Protein AF-A0A3L8PSX0-F1 (afdb_monomer_lite)

Foldseek 3Di:
DPQLVLLLLLVLLLVLLVQQLVCVVVVNDDPVSLVVSVVCNVPGDSPDSVVLPVQDPSVVSNVSSVVSSVLSVVLSCCVVPPPDPVVNVVSSVVSVVSSVVSQVNSCVSNVNDDPDPD

Organism: NCBI:txid2338552

Sequence (118 aa):
MELIAVANLLVSSISSLATIVQAYNSNKLTKSELNKAQKRIEQPLKNGGKQLTNVIDAKLLEKLSFLAEIEAKQLIKVLTYSEDIELTQVMINTAQERICFYLGQIKQHNQGKLPTKP

Structure (mmCIF, N/CA/C/O backbone):
data_AF-A0A3L8PSX0-F1
#
_entry.id   AF-A0A3L8PSX0-F1
#
loop_
_atom_site.group_PDB
_atom_site.id
_atom_site.type_symbol
_atom_site.label_atom_id
_atom_site.label_alt_id
_atom_site.label_comp_id
_atom_site.label_asym_id
_atom_site.label_entity_id
_atom_site.label_seq_id
_atom_site.pdbx_PDB_ins_code
_atom_site.Cartn_x
_atom_site.Cartn_y
_atom_site.Cartn_z
_atom_site.occupancy
_atom_site.B_iso_or_equiv
_atom_site.auth_seq_id
_atom_site.auth_comp_id
_atom_site.auth_asym_id
_atom_site.auth_atom_id
_atom_site.pdbx_PDB_model_num
ATOM 1 N N . MET A 1 1 ? -11.640 15.205 8.705 1.00 57.84 1 MET A N 1
ATOM 2 C CA . MET A 1 1 ? -11.982 14.243 7.634 1.00 57.84 1 MET A CA 1
ATOM 3 C C . MET A 1 1 ? -13.068 13.336 8.189 1.00 57.84 1 MET A C 1
ATOM 5 O O . MET A 1 1 ? -12.970 13.000 9.362 1.00 57.84 1 MET A O 1
ATOM 9 N N . GLU A 1 2 ? -14.113 12.985 7.438 1.00 82.75 2 GLU A N 1
ATOM 10 C CA . GLU A 1 2 ? -15.094 12.015 7.951 1.00 82.75 2 GLU A CA 1
ATOM 11 C C . GLU A 1 2 ? -14.397 10.677 8.241 1.00 82.75 2 GLU A C 1
ATOM 13 O O . GLU A 1 2 ? -13.602 10.209 7.427 1.00 82.75 2 GLU A O 1
ATOM 18 N N . LEU A 1 3 ? -14.686 10.053 9.387 1.00 86.69 3 LEU A N 1
ATOM 19 C CA . LEU A 1 3 ? -14.017 8.825 9.845 1.00 86.69 3 LEU A CA 1
ATOM 20 C C . LEU A 1 3 ? -14.069 7.697 8.795 1.00 86.69 3 LEU A C 1
ATOM 22 O O . LEU A 1 3 ? -13.117 6.94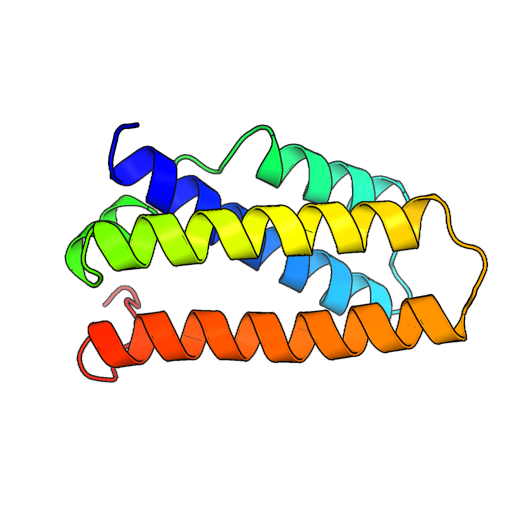4 8.605 1.00 86.69 3 LEU A O 1
ATOM 26 N N . ILE A 1 4 ? -15.177 7.630 8.055 1.00 89.75 4 ILE A N 1
ATOM 27 C CA . ILE A 1 4 ? -15.381 6.682 6.955 1.00 89.75 4 ILE A CA 1
ATOM 28 C C . ILE A 1 4 ? -14.424 6.964 5.790 1.00 89.75 4 ILE A C 1
ATOM 30 O O . ILE A 1 4 ? -13.924 6.022 5.181 1.00 89.75 4 ILE A O 1
ATOM 34 N N . ALA A 1 5 ? -14.133 8.231 5.487 1.00 89.56 5 ALA A N 1
ATOM 35 C CA . ALA A 1 5 ? -13.184 8.601 4.439 1.00 89.56 5 ALA A CA 1
ATOM 36 C C . ALA A 1 5 ? -11.752 8.176 4.803 1.00 89.56 5 ALA A C 1
ATOM 38 O O . ALA A 1 5 ? -11.053 7.620 3.958 1.00 89.56 5 ALA A O 1
ATOM 39 N N . VAL A 1 6 ? -11.354 8.341 6.070 1.00 90.94 6 VAL A N 1
ATOM 40 C CA . VAL A 1 6 ? -10.061 7.850 6.586 1.00 90.94 6 VAL A CA 1
ATO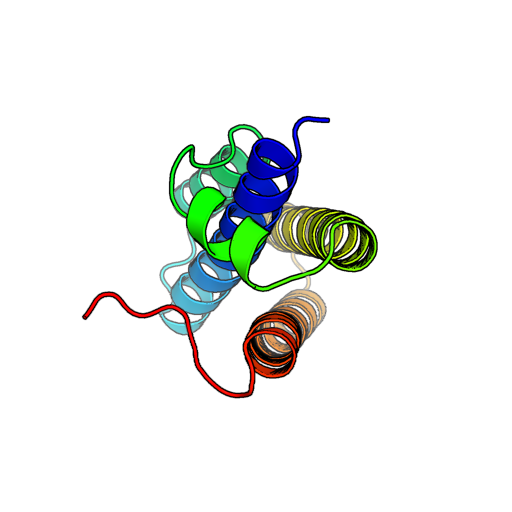M 41 C C . VAL A 1 6 ? -9.987 6.324 6.486 1.00 90.94 6 VAL A C 1
ATOM 43 O O . VAL A 1 6 ? -9.002 5.765 6.014 1.00 90.94 6 VAL A O 1
ATOM 46 N N . ALA A 1 7 ? -11.059 5.628 6.862 1.00 91.62 7 ALA A N 1
ATOM 47 C CA . ALA A 1 7 ? -11.113 4.176 6.752 1.00 91.62 7 ALA A CA 1
ATOM 48 C C . ALA A 1 7 ? -11.047 3.674 5.306 1.00 91.62 7 ALA A C 1
ATOM 50 O O . ALA A 1 7 ? -10.348 2.706 5.010 1.00 91.62 7 ALA A O 1
ATOM 51 N N . ASN A 1 8 ? -11.739 4.351 4.396 1.00 92.31 8 ASN A N 1
ATOM 52 C CA . ASN A 1 8 ? -11.684 4.071 2.968 1.00 92.31 8 ASN A CA 1
ATOM 53 C C . ASN A 1 8 ? -10.274 4.278 2.399 1.00 92.31 8 ASN A C 1
ATOM 55 O O . ASN A 1 8 ? -9.819 3.468 1.587 1.00 92.31 8 ASN A O 1
ATOM 59 N N . LEU A 1 9 ? -9.566 5.319 2.847 1.00 93.25 9 LEU A N 1
ATOM 60 C CA . LEU A 1 9 ? -8.174 5.563 2.477 1.00 93.25 9 LEU A CA 1
ATOM 61 C C . LEU A 1 9 ? -7.264 4.436 2.973 1.00 93.25 9 LEU A C 1
ATOM 63 O O . LEU A 1 9 ? -6.544 3.859 2.164 1.00 93.25 9 LEU A O 1
ATOM 67 N N . LEU A 1 10 ? -7.365 4.032 4.243 1.00 93.94 10 LEU A N 1
ATOM 68 C CA . LEU A 1 10 ? -6.593 2.905 4.780 1.00 93.94 10 LEU A CA 1
ATOM 69 C C . LEU A 1 10 ? -6.806 1.615 3.970 1.00 93.94 10 LEU A C 1
ATOM 71 O O . LEU A 1 10 ? -5.839 0.982 3.542 1.00 93.94 10 LEU A O 1
ATOM 75 N N . VAL A 1 11 ? -8.063 1.245 3.702 1.00 92.62 11 VAL A N 1
ATOM 76 C CA . VAL A 1 11 ? -8.394 0.058 2.890 1.00 92.62 11 VAL A CA 1
ATOM 77 C C . VAL A 1 11 ? -7.793 0.163 1.488 1.00 92.62 11 VAL A C 1
ATOM 79 O O . VAL A 1 11 ? -7.235 -0.808 0.972 1.00 92.62 11 VAL A O 1
ATOM 82 N N . SER A 1 12 ? -7.875 1.340 0.872 1.00 94.12 12 SER A N 1
ATOM 83 C CA . SER A 1 12 ? -7.381 1.562 -0.488 1.00 94.12 12 SER A CA 1
ATOM 84 C C . SER A 1 12 ? -5.854 1.533 -0.562 1.00 94.12 12 SER A C 1
ATOM 86 O O . SER A 1 12 ? -5.304 0.950 -1.498 1.00 94.12 12 SER A O 1
ATOM 88 N N . SER A 1 13 ? -5.165 2.074 0.442 1.00 94.88 13 SER A N 1
ATOM 89 C CA . SER A 1 13 ? -3.706 2.021 0.563 1.00 94.88 13 SER A CA 1
ATOM 90 C C . SER A 1 13 ? -3.209 0.584 0.738 1.00 94.88 13 SER A C 1
ATOM 92 O O . SER A 1 13 ? -2.355 0.136 -0.028 1.00 94.88 13 SER A O 1
ATOM 94 N N . ILE A 1 14 ? -3.810 -0.193 1.651 1.00 94.62 14 ILE A N 1
ATOM 95 C CA . ILE A 1 14 ? -3.468 -1.617 1.842 1.00 94.62 14 ILE A CA 1
ATOM 96 C C . ILE A 1 14 ? -3.751 -2.421 0.564 1.00 94.62 14 ILE A C 1
ATOM 98 O O . ILE A 1 14 ? -2.931 -3.236 0.142 1.00 94.62 14 ILE A O 1
ATOM 102 N N . SER A 1 15 ? -4.893 -2.180 -0.088 1.00 93.06 15 SER A N 1
ATOM 103 C CA . SER A 1 15 ? -5.245 -2.843 -1.351 1.00 93.06 15 SER A CA 1
ATOM 104 C C . SER A 1 15 ? -4.251 -2.523 -2.472 1.00 93.06 15 SER A C 1
ATOM 106 O O . SER A 1 15 ? -3.930 -3.395 -3.284 1.00 93.06 15 SER A O 1
ATOM 108 N N . SER A 1 16 ? -3.741 -1.291 -2.509 1.00 95.19 16 SER A N 1
ATOM 109 C CA . SER A 1 16 ? -2.734 -0.857 -3.480 1.00 95.19 16 SER A CA 1
ATOM 110 C C . SER A 1 16 ? -1.406 -1.573 -3.256 1.00 95.19 16 SER A C 1
ATOM 112 O O . SER A 1 16 ? -0.890 -2.169 -4.201 1.00 95.19 16 SER A O 1
ATOM 114 N N . LEU A 1 17 ? -0.920 -1.626 -2.009 1.00 96.25 17 LEU A N 1
ATOM 115 C CA . LEU A 1 17 ? 0.261 -2.415 -1.637 1.00 96.25 17 LEU A CA 1
ATOM 116 C C . LEU A 1 17 ? 0.100 -3.882 -2.062 1.00 96.25 17 LEU A C 1
ATOM 118 O O . LEU A 1 17 ? 0.948 -4.424 -2.767 1.00 96.25 17 LEU A O 1
ATOM 122 N N . ALA A 1 18 ? -1.022 -4.511 -1.698 1.00 94.38 18 ALA A N 1
ATOM 123 C CA . ALA A 1 18 ? -1.279 -5.917 -2.001 1.00 94.38 18 ALA A CA 1
ATOM 124 C C . ALA A 1 18 ? -1.342 -6.199 -3.508 1.00 94.38 18 ALA A C 1
ATOM 126 O O . ALA A 1 18 ? -0.800 -7.202 -3.966 1.00 94.38 18 ALA A O 1
ATOM 127 N N . THR A 1 19 ? -1.965 -5.310 -4.285 1.00 94.25 19 THR A N 1
ATOM 128 C CA . THR A 1 19 ? -2.055 -5.452 -5.747 1.00 94.25 19 THR A CA 1
ATOM 129 C C . THR A 1 19 ? -0.676 -5.390 -6.388 1.00 94.25 19 THR A C 1
ATOM 131 O O . THR A 1 19 ? -0.353 -6.229 -7.225 1.00 94.25 19 THR A O 1
ATOM 134 N N . ILE A 1 20 ? 0.152 -4.431 -5.968 1.00 95.69 20 ILE A N 1
ATOM 135 C CA . ILE A 1 20 ? 1.513 -4.269 -6.482 1.00 95.69 20 ILE A CA 1
ATOM 136 C C . ILE A 1 20 ? 2.362 -5.493 -6.150 1.00 95.69 20 ILE A C 1
ATOM 138 O O . ILE A 1 20 ? 2.972 -6.069 -7.047 1.00 95.69 20 ILE A O 1
ATOM 142 N N . VAL A 1 21 ? 2.360 -5.920 -4.886 1.00 95.44 21 VAL A N 1
ATOM 143 C CA . VAL A 1 21 ? 3.098 -7.103 -4.427 1.00 95.44 21 VAL A CA 1
ATOM 144 C C . VAL A 1 21 ? 2.681 -8.348 -5.213 1.00 95.44 21 VAL A C 1
ATOM 146 O O . VAL A 1 21 ? 3.532 -9.094 -5.691 1.00 95.44 21 VAL A O 1
ATOM 149 N N . GLN A 1 22 ? 1.375 -8.577 -5.385 1.00 93.81 22 GLN A N 1
ATOM 150 C CA . GLN A 1 22 ? 0.871 -9.729 -6.140 1.00 93.81 22 GLN A CA 1
ATOM 151 C C . GLN A 1 22 ? 1.267 -9.667 -7.616 1.00 93.81 22 GLN A C 1
ATOM 153 O O . GLN A 1 22 ? 1.680 -10.682 -8.181 1.00 93.81 22 GLN A O 1
ATOM 158 N N . ALA A 1 23 ? 1.159 -8.492 -8.241 1.00 94.31 23 ALA A N 1
ATOM 159 C CA . ALA A 1 23 ? 1.546 -8.298 -9.632 1.00 94.31 23 ALA A CA 1
ATOM 160 C C . ALA A 1 23 ? 3.052 -8.508 -9.829 1.00 94.31 23 ALA A C 1
ATOM 162 O O . ALA A 1 23 ? 3.440 -9.186 -10.780 1.00 94.31 23 ALA A O 1
ATOM 163 N N . TYR A 1 24 ? 3.882 -7.998 -8.915 1.00 94.56 24 TYR A N 1
ATOM 164 C CA . TYR A 1 24 ? 5.330 -8.200 -8.926 1.00 94.56 24 TYR A CA 1
ATOM 165 C C . TYR A 1 24 ? 5.684 -9.685 -8.807 1.00 94.56 24 TYR A C 1
ATOM 167 O O . TYR A 1 24 ? 6.315 -10.233 -9.703 1.00 94.56 24 TYR A O 1
ATOM 175 N N . ASN A 1 25 ? 5.169 -10.374 -7.784 1.00 92.81 25 ASN A N 1
ATOM 176 C CA . ASN A 1 25 ? 5.439 -11.802 -7.568 1.00 92.81 25 ASN A CA 1
ATOM 177 C C . ASN A 1 25 ? 4.931 -12.697 -8.707 1.00 92.81 25 ASN A C 1
ATOM 179 O O . ASN A 1 25 ? 5.446 -13.790 -8.920 1.00 92.81 25 ASN A O 1
ATOM 183 N N . SER A 1 26 ? 3.912 -12.245 -9.438 1.00 94.25 26 SER A N 1
ATOM 184 C CA . SER A 1 26 ? 3.376 -12.957 -10.600 1.00 94.25 26 SER A CA 1
ATOM 185 C C . SER A 1 26 ? 4.091 -12.609 -11.910 1.00 94.25 26 SER A C 1
ATOM 187 O O . SER A 1 26 ? 3.630 -13.054 -12.960 1.00 94.25 26 SER A O 1
ATOM 189 N N . ASN A 1 27 ? 5.149 -11.785 -11.884 1.00 92.00 27 ASN A N 1
ATOM 190 C CA . ASN A 1 27 ? 5.813 -11.220 -13.068 1.00 92.00 27 ASN A CA 1
ATOM 191 C C . ASN A 1 27 ? 4.838 -10.518 -14.035 1.00 92.00 27 ASN A C 1
ATOM 193 O O . ASN A 1 27 ? 4.988 -10.558 -15.254 1.00 92.00 27 ASN A O 1
ATOM 197 N N . LYS A 1 28 ? 3.795 -9.892 -13.482 1.00 92.88 28 LYS A N 1
ATOM 198 C CA . LYS A 1 28 ? 2.715 -9.194 -14.204 1.00 92.88 28 LYS A CA 1
ATOM 199 C C . LYS A 1 28 ? 2.652 -7.708 -13.860 1.00 92.88 28 LYS A C 1
ATOM 201 O O . LYS A 1 28 ? 1.668 -7.041 -14.185 1.00 92.88 28 LYS A O 1
ATOM 206 N N . LEU A 1 29 ? 3.666 -7.180 -13.176 1.00 92.56 29 LEU A N 1
ATOM 207 C CA . LEU A 1 29 ? 3.710 -5.765 -12.847 1.00 92.56 29 LEU A CA 1
ATOM 208 C C . LEU A 1 29 ? 3.886 -4.954 -14.134 1.00 92.56 29 LEU A C 1
ATOM 210 O O . LEU A 1 29 ? 4.881 -5.073 -14.840 1.00 92.56 29 LEU A O 1
ATOM 214 N N . THR A 1 30 ? 2.891 -4.128 -14.439 1.00 93.25 30 THR A N 1
ATOM 215 C CA . THR A 1 30 ? 2.906 -3.224 -15.590 1.00 93.25 30 THR A CA 1
ATOM 216 C C . THR A 1 30 ? 2.651 -1.798 -15.128 1.00 93.25 30 THR A C 1
ATOM 218 O O . THR A 1 30 ? 2.078 -1.565 -14.061 1.00 93.25 30 THR A O 1
ATOM 221 N N . LYS A 1 31 ? 2.967 -0.821 -15.985 1.00 91.38 31 LYS A N 1
ATOM 222 C CA . LYS A 1 31 ? 2.594 0.584 -15.764 1.00 91.38 31 LYS A CA 1
ATOM 223 C C . LYS A 1 31 ? 1.085 0.764 -15.544 1.00 91.38 31 LYS A C 1
ATOM 225 O O . LYS A 1 31 ? 0.672 1.643 -14.797 1.00 91.38 31 LYS A O 1
ATOM 230 N N . SER A 1 32 ? 0.257 -0.084 -16.161 1.00 91.38 32 SER A N 1
ATOM 231 C CA . SER A 1 32 ? -1.195 -0.075 -15.946 1.00 91.38 32 SER A CA 1
ATOM 232 C C . SER A 1 32 ? -1.559 -0.465 -14.511 1.00 91.38 32 SER A C 1
ATOM 234 O O . SER A 1 32 ? -2.375 0.213 -13.892 1.00 91.38 32 SER A O 1
ATOM 236 N N . GLU A 1 33 ? -0.917 -1.492 -13.947 1.00 92.25 33 GLU A N 1
ATOM 237 C CA . GLU A 1 33 ? -1.131 -1.896 -12.549 1.00 92.25 33 GLU A CA 1
ATOM 238 C C . GLU A 1 33 ? -0.643 -0.835 -11.556 1.00 92.25 33 GLU A C 1
ATOM 240 O O . GLU A 1 33 ? -1.360 -0.512 -10.609 1.00 92.25 33 GLU A O 1
ATOM 245 N N . LEU A 1 34 ? 0.509 -0.209 -11.819 1.00 93.56 34 LEU A N 1
ATOM 246 C CA . LEU A 1 34 ? 1.001 0.917 -11.015 1.00 93.56 34 LEU A CA 1
ATOM 247 C C . LEU A 1 34 ? 0.029 2.105 -11.048 1.00 93.56 34 LEU A C 1
ATOM 249 O O . LEU A 1 34 ? -0.334 2.639 -10.002 1.00 93.56 34 LEU A O 1
ATOM 253 N N . ASN A 1 35 ? -0.482 2.465 -12.228 1.00 93.06 35 ASN A N 1
ATOM 254 C CA . ASN A 1 35 ? -1.478 3.528 -12.370 1.00 93.06 35 ASN A CA 1
ATOM 255 C C . ASN A 1 35 ? -2.801 3.191 -11.666 1.00 93.06 35 ASN A C 1
ATOM 257 O O . ASN A 1 35 ? -3.439 4.076 -11.097 1.00 93.06 35 ASN A O 1
ATOM 261 N N . LYS A 1 36 ? -3.243 1.927 -11.700 1.00 91.31 36 LYS A N 1
ATOM 262 C CA . LYS A 1 36 ? -4.445 1.485 -10.975 1.00 91.31 36 LYS A CA 1
ATOM 263 C C . LYS A 1 36 ? -4.254 1.598 -9.464 1.00 91.31 36 LYS A C 1
ATOM 265 O O . LYS A 1 36 ? -5.160 2.077 -8.786 1.00 91.31 36 LYS A O 1
ATOM 270 N N . ALA A 1 37 ? -3.100 1.179 -8.947 1.00 92.75 37 ALA A N 1
ATOM 271 C CA . ALA A 1 37 ? -2.761 1.326 -7.536 1.00 92.75 37 ALA A CA 1
ATOM 272 C C . ALA A 1 37 ? -2.701 2.806 -7.124 1.00 92.75 37 ALA A C 1
ATOM 274 O O . ALA A 1 37 ? -3.340 3.192 -6.151 1.00 92.75 37 ALA A O 1
ATOM 275 N N . GLN A 1 38 ? -2.050 3.656 -7.921 1.00 93.12 38 GLN A N 1
ATOM 276 C CA . GLN A 1 38 ? -1.998 5.100 -7.676 1.00 93.12 38 GLN A CA 1
ATOM 277 C C . GLN A 1 38 ? -3.402 5.718 -7.612 1.00 93.12 38 GLN A C 1
ATOM 279 O O . GLN A 1 38 ? -3.745 6.394 -6.641 1.00 93.12 38 GLN A O 1
ATOM 284 N N . LYS A 1 39 ? -4.258 5.406 -8.595 1.00 92.38 39 LYS A N 1
ATOM 285 C CA . LYS A 1 39 ? -5.646 5.886 -8.630 1.00 92.38 39 LYS A CA 1
ATOM 286 C C . LYS A 1 39 ? -6.453 5.469 -7.405 1.00 92.38 39 LYS A C 1
ATOM 288 O O . LYS A 1 39 ? -7.298 6.238 -6.971 1.00 92.38 39 LYS A O 1
ATOM 293 N N . ARG A 1 40 ? -6.218 4.282 -6.837 1.00 88.94 40 ARG A N 1
ATOM 294 C CA . ARG A 1 40 ? -6.919 3.845 -5.616 1.00 88.94 40 ARG A CA 1
ATOM 295 C C . ARG A 1 40 ? -6.542 4.675 -4.395 1.00 88.94 40 ARG A C 1
ATOM 297 O O . ARG A 1 40 ? -7.381 4.848 -3.522 1.00 88.94 40 ARG A O 1
ATOM 304 N N . ILE A 1 41 ? -5.316 5.183 -4.322 1.00 90.44 41 ILE A N 1
ATOM 305 C CA . ILE A 1 41 ? -4.891 6.061 -3.226 1.00 90.44 41 ILE A CA 1
ATOM 306 C C . ILE A 1 41 ? -5.485 7.461 -3.417 1.00 90.44 41 ILE A C 1
ATOM 308 O O . ILE A 1 41 ? -6.010 8.046 -2.477 1.00 90.44 41 ILE A O 1
ATOM 312 N N . GLU A 1 42 ? -5.432 7.986 -4.641 1.00 90.88 42 GLU A N 1
ATOM 313 C CA . GLU A 1 42 ? -5.961 9.316 -4.981 1.00 90.88 42 GLU A CA 1
ATOM 314 C C . GLU A 1 42 ? -7.489 9.380 -4.921 1.00 90.88 42 GLU A C 1
ATOM 316 O O . GLU A 1 42 ? -8.068 10.415 -4.594 1.00 90.88 42 GLU A O 1
ATOM 321 N N . GLN A 1 43 ? -8.147 8.266 -5.235 1.00 91.19 43 GLN A N 1
ATOM 322 C CA . GLN A 1 43 ? -9.594 8.106 -5.212 1.00 91.19 43 GLN A CA 1
ATOM 323 C C . GLN A 1 43 ? -9.948 6.863 -4.386 1.00 91.19 43 GLN A C 1
ATOM 325 O O . GLN A 1 43 ? -10.242 5.804 -4.955 1.00 91.19 43 GLN A O 1
ATOM 330 N N . PRO A 1 44 ? -9.923 6.976 -3.043 1.00 87.44 44 PRO A N 1
ATOM 331 C CA . PRO A 1 44 ? -10.228 5.862 -2.164 1.00 87.44 44 PRO A CA 1
ATOM 332 C C . PRO A 1 44 ? -11.586 5.233 -2.460 1.00 87.44 44 PRO A C 1
ATOM 334 O O . PRO A 1 44 ? -12.581 5.916 -2.724 1.00 87.44 44 PRO A O 1
ATOM 337 N N . LEU A 1 45 ? -11.634 3.905 -2.384 1.00 78.31 45 LEU A N 1
ATOM 338 C CA . LEU A 1 45 ? -12.860 3.134 -2.537 1.00 78.31 45 LEU A CA 1
ATOM 339 C C . LEU A 1 45 ? -13.902 3.615 -1.532 1.00 78.31 45 LEU A C 1
ATOM 341 O O . LEU A 1 45 ? -13.612 3.752 -0.354 1.00 78.31 45 LEU A O 1
ATOM 345 N N . LYS A 1 46 ? -15.153 3.785 -1.962 1.00 80.12 46 LYS A N 1
ATOM 346 C CA . LYS A 1 46 ? -16.249 4.176 -1.056 1.00 80.12 46 LYS A CA 1
ATOM 347 C C . LYS A 1 46 ? -16.727 3.037 -0.142 1.00 80.12 46 LYS A C 1
ATOM 349 O O . LYS A 1 46 ? -17.578 3.254 0.717 1.00 80.12 46 LYS A O 1
ATOM 354 N N . ASN A 1 47 ? -16.193 1.832 -0.340 1.00 75.06 47 ASN A N 1
ATOM 355 C CA . ASN A 1 47 ? -16.644 0.595 0.283 1.00 75.06 47 ASN A CA 1
ATOM 356 C C . ASN A 1 47 ? -15.559 0.026 1.206 1.00 75.06 47 ASN A C 1
ATOM 358 O O . ASN A 1 47 ? -14.378 0.054 0.872 1.00 75.06 47 ASN A O 1
ATOM 362 N N . GLY A 1 48 ? -15.976 -0.551 2.336 1.00 71.75 48 GLY A N 1
ATOM 363 C CA . GLY A 1 48 ? -15.091 -1.182 3.325 1.00 71.75 48 GLY A CA 1
ATOM 364 C C . GLY A 1 48 ? -14.818 -0.314 4.555 1.00 71.75 48 GLY A C 1
ATOM 365 O O . GLY A 1 48 ? -14.728 -0.847 5.660 1.00 71.75 48 GLY A O 1
ATOM 366 N N . GLY A 1 49 ? -14.813 1.017 4.415 1.00 81.44 49 GLY A N 1
ATOM 367 C CA . GLY A 1 49 ? -14.528 1.921 5.530 1.00 81.44 49 GLY A CA 1
ATOM 368 C C . GLY A 1 49 ? -15.534 1.831 6.679 1.00 81.44 49 GLY A C 1
ATOM 369 O O . GLY A 1 49 ? -15.135 1.816 7.836 1.00 81.44 49 GLY A O 1
ATOM 370 N N . LYS A 1 50 ? -16.830 1.660 6.379 1.00 84.00 50 LYS A N 1
ATOM 371 C CA . LYS A 1 50 ? -17.899 1.572 7.395 1.00 84.00 50 LYS A CA 1
ATOM 372 C C . LYS A 1 50 ? -17.725 0.406 8.378 1.00 84.00 50 LYS A C 1
ATOM 374 O O . LYS A 1 50 ? -18.077 0.524 9.544 1.00 84.00 50 LYS A O 1
ATOM 379 N N . GLN A 1 51 ? -17.235 -0.740 7.909 1.00 80.88 51 GLN A N 1
ATOM 380 C CA . GLN A 1 51 ? -16.980 -1.885 8.791 1.00 80.88 51 GLN A CA 1
ATOM 381 C C . GLN A 1 51 ? -15.747 -1.632 9.649 1.00 80.88 51 GLN A C 1
ATOM 383 O O . GLN A 1 51 ? -15.731 -1.977 10.825 1.00 80.88 51 GLN A O 1
ATOM 388 N N . LEU A 1 52 ? -14.739 -0.986 9.065 1.00 82.00 52 LEU A N 1
ATOM 389 C CA . LEU A 1 52 ? -13.496 -0.690 9.748 1.00 82.00 52 LEU A CA 1
ATOM 390 C C . LEU A 1 52 ? -13.693 0.328 10.877 1.00 82.00 52 LEU A C 1
ATOM 392 O O . LEU A 1 52 ? -13.213 0.103 11.980 1.00 82.00 52 LEU A O 1
ATOM 396 N N . THR A 1 53 ? -14.484 1.382 10.649 1.00 85.06 53 THR A N 1
ATOM 397 C CA . THR A 1 53 ? -14.818 2.383 11.679 1.00 85.06 53 THR A CA 1
ATOM 398 C C . THR A 1 53 ? -15.528 1.805 12.903 1.00 85.06 53 THR A C 1
ATOM 400 O O . THR A 1 53 ? -15.561 2.457 13.939 1.00 85.06 53 THR A O 1
ATOM 403 N N . ASN A 1 54 ? -16.099 0.601 12.803 1.00 83.31 54 ASN A N 1
ATOM 404 C CA . ASN A 1 54 ? -16.770 -0.064 13.921 1.00 83.31 54 ASN A CA 1
ATOM 405 C C . ASN A 1 54 ? -15.825 -0.920 14.775 1.00 83.31 54 ASN A C 1
ATOM 407 O O . ASN A 1 54 ? -16.235 -1.383 15.835 1.00 83.31 54 ASN A O 1
ATOM 411 N N . VAL A 1 55 ? -14.604 -1.185 14.303 1.00 82.62 55 VAL A N 1
ATOM 412 C CA . VAL A 1 55 ? -13.690 -2.156 14.929 1.00 82.62 55 VAL A CA 1
ATOM 413 C C . VAL A 1 55 ? -12.348 -1.558 15.337 1.00 82.62 55 VAL A C 1
ATOM 415 O O . VAL A 1 55 ? -11.543 -2.247 15.953 1.00 82.62 55 VAL A O 1
ATOM 418 N N . ILE A 1 56 ? -12.083 -0.301 14.984 1.00 83.50 56 ILE A N 1
ATOM 419 C CA . ILE A 1 56 ? -10.839 0.399 15.303 1.00 83.50 56 ILE A CA 1
ATOM 420 C C . ILE A 1 56 ? -11.158 1.809 15.801 1.00 83.50 56 ILE A C 1
ATOM 422 O O . ILE A 1 56 ? -12.087 2.450 15.305 1.00 83.50 56 ILE A O 1
ATOM 426 N N . ASP A 1 57 ? -10.402 2.301 16.783 1.00 87.56 57 ASP A N 1
ATOM 427 C CA . ASP A 1 57 ? -10.584 3.664 17.270 1.00 87.56 57 ASP A CA 1
ATOM 428 C C . ASP A 1 57 ? -10.082 4.699 16.251 1.00 87.56 57 ASP A C 1
ATOM 430 O O . ASP A 1 57 ? -9.212 4.433 15.416 1.00 87.56 57 ASP A O 1
ATOM 434 N N . ALA A 1 58 ? -10.633 5.909 16.335 1.00 88.81 58 ALA A N 1
ATOM 435 C CA . ALA A 1 58 ? -10.368 6.976 15.378 1.00 88.81 58 ALA A CA 1
ATOM 436 C C . ALA A 1 58 ? -8.890 7.384 15.303 1.00 88.81 58 ALA A C 1
ATOM 438 O O . ALA A 1 58 ? -8.369 7.626 14.216 1.00 88.81 58 ALA A O 1
ATOM 439 N N . LYS A 1 59 ? -8.199 7.432 16.447 1.00 90.50 59 LYS A N 1
ATOM 440 C CA . LYS A 1 59 ? -6.808 7.889 16.516 1.00 90.50 59 LYS A CA 1
ATOM 441 C C . LYS A 1 59 ? -5.876 6.877 15.864 1.00 90.50 59 LYS A C 1
ATOM 443 O O . LYS A 1 59 ? -4.975 7.252 15.110 1.00 90.50 59 LYS A O 1
ATOM 448 N N . LEU A 1 60 ? -6.087 5.592 16.139 1.00 89.81 60 LEU A N 1
ATOM 449 C CA . LEU A 1 60 ? -5.339 4.538 15.473 1.00 89.81 60 LEU A CA 1
ATOM 450 C C . LEU A 1 60 ? -5.662 4.495 13.979 1.00 89.81 60 LEU A C 1
ATOM 452 O O . LEU A 1 60 ? -4.744 4.364 13.172 1.00 89.81 60 LEU A O 1
ATOM 456 N N . LEU A 1 61 ? -6.931 4.661 13.602 1.00 91.81 61 LEU A N 1
ATOM 457 C CA . LEU A 1 61 ? -7.344 4.677 12.203 1.00 91.81 61 LEU A CA 1
ATOM 458 C C . LEU A 1 61 ? -6.607 5.743 11.389 1.00 91.81 61 LEU A C 1
ATOM 460 O O . LEU A 1 61 ? -6.059 5.437 10.332 1.00 91.81 61 LEU A O 1
ATOM 464 N N . GLU A 1 62 ? -6.569 6.977 11.890 1.00 93.31 62 GLU A N 1
ATOM 465 C CA . GLU A 1 62 ? -5.862 8.086 11.246 1.00 93.31 62 GLU A CA 1
ATOM 466 C C . GLU A 1 62 ? -4.370 7.792 11.108 1.00 93.31 62 GLU A C 1
ATOM 468 O O . GLU A 1 62 ? -3.803 7.949 10.025 1.00 93.31 62 GLU A O 1
ATOM 473 N N . LYS A 1 63 ? -3.745 7.284 12.178 1.00 94.44 63 LYS A N 1
ATOM 474 C CA . LYS A 1 63 ? -2.327 6.914 12.168 1.00 94.44 63 LYS A CA 1
ATOM 475 C C . LYS A 1 63 ? -2.027 5.839 11.124 1.00 94.44 63 LYS A C 1
ATOM 477 O O . LYS A 1 63 ? -1.085 5.989 10.350 1.00 94.44 63 LYS A O 1
ATOM 482 N N . LEU A 1 64 ? -2.803 4.755 11.104 1.00 94.44 64 LEU A N 1
ATOM 483 C CA . LEU A 1 64 ? -2.595 3.660 10.157 1.00 94.44 64 LEU A CA 1
ATOM 484 C C . LEU A 1 64 ? -2.873 4.108 8.723 1.00 94.44 64 LEU A C 1
ATOM 486 O O . LEU A 1 64 ? -2.109 3.758 7.831 1.00 94.44 64 LEU A O 1
ATOM 490 N N . SER A 1 65 ? -3.923 4.905 8.503 1.00 94.38 65 SER A N 1
ATOM 491 C CA . SER A 1 65 ? -4.257 5.445 7.182 1.00 94.38 65 SER A CA 1
ATOM 492 C C . SER A 1 65 ? -3.121 6.289 6.617 1.00 94.38 65 SER A C 1
ATOM 494 O O . SER A 1 65 ? -2.733 6.094 5.468 1.00 94.38 65 SER A O 1
ATOM 496 N N . PHE A 1 66 ? -2.576 7.197 7.427 1.00 95.81 66 PHE A N 1
ATOM 497 C CA . PHE A 1 66 ? -1.474 8.068 7.030 1.00 95.81 66 PHE A CA 1
ATOM 498 C C . PHE A 1 66 ? -0.210 7.274 6.679 1.00 95.81 66 PHE A C 1
ATOM 500 O O . PHE A 1 66 ? 0.391 7.492 5.629 1.00 95.81 66 PHE A O 1
ATOM 507 N N . LEU A 1 67 ? 0.171 6.312 7.527 1.00 96.19 67 LEU A N 1
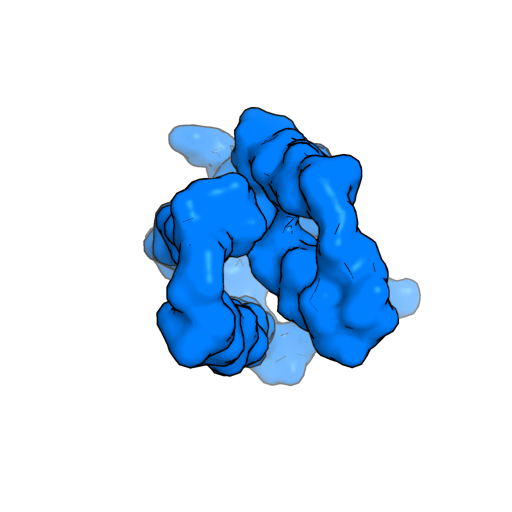ATOM 508 C CA . LEU A 1 67 ? 1.338 5.462 7.275 1.00 96.19 67 LEU A CA 1
ATOM 509 C C . LEU A 1 67 ? 1.162 4.622 6.005 1.00 96.19 67 LEU A C 1
ATOM 511 O O . LEU A 1 67 ? 2.043 4.619 5.146 1.00 96.19 67 LEU A O 1
ATOM 515 N N . ALA A 1 68 ? 0.003 3.977 5.846 1.00 96.19 68 ALA A N 1
ATOM 516 C CA . ALA A 1 68 ? -0.272 3.129 4.692 1.00 96.19 68 ALA A CA 1
ATOM 517 C C . ALA A 1 68 ? -0.270 3.932 3.384 1.00 96.19 68 ALA A C 1
ATOM 519 O O . ALA A 1 68 ? 0.219 3.449 2.365 1.00 96.19 68 ALA A O 1
ATOM 520 N N . GLU A 1 69 ? -0.804 5.157 3.400 1.00 96.88 69 GLU A N 1
ATOM 521 C CA . GLU A 1 69 ? -0.782 6.058 2.246 1.00 96.88 69 GLU A CA 1
ATOM 522 C C . GLU A 1 69 ? 0.651 6.406 1.821 1.00 96.88 69 GLU A C 1
ATOM 524 O O . GLU A 1 69 ? 0.980 6.310 0.635 1.00 96.88 69 GLU A O 1
ATOM 529 N N . ILE A 1 70 ? 1.506 6.788 2.776 1.00 96.88 70 ILE A N 1
ATOM 530 C CA . ILE A 1 70 ? 2.909 7.126 2.506 1.00 96.88 70 ILE A CA 1
ATOM 531 C C . ILE A 1 70 ? 3.642 5.928 1.915 1.00 96.88 70 ILE A C 1
ATOM 533 O O . ILE A 1 70 ? 4.286 6.055 0.873 1.00 96.88 70 ILE A O 1
ATOM 537 N N . GLU A 1 71 ? 3.523 4.765 2.550 1.00 96.88 71 GLU A N 1
ATOM 538 C CA . GLU A 1 71 ? 4.209 3.549 2.117 1.00 96.88 71 GLU A CA 1
ATOM 539 C C . GLU A 1 71 ? 3.752 3.112 0.721 1.00 96.88 71 GLU A C 1
ATOM 541 O O . GLU A 1 71 ? 4.578 2.758 -0.121 1.00 96.88 71 GLU A O 1
ATOM 546 N N . ALA A 1 72 ? 2.451 3.205 0.432 1.00 96.31 72 ALA A N 1
ATOM 547 C CA . ALA A 1 72 ? 1.913 2.875 -0.881 1.00 96.31 72 ALA A CA 1
ATOM 548 C C . ALA A 1 72 ? 2.421 3.837 -1.968 1.00 96.31 72 ALA A C 1
ATOM 550 O O . ALA A 1 72 ? 2.880 3.387 -3.0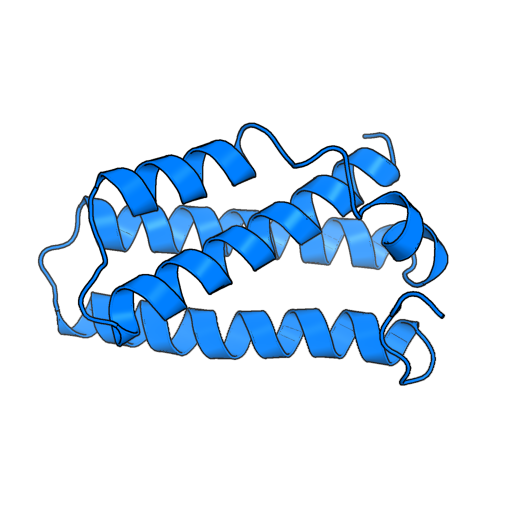20 1.00 96.31 72 ALA A O 1
ATOM 551 N N . LYS A 1 73 ? 2.420 5.151 -1.703 1.00 96.12 73 LYS A N 1
ATOM 552 C CA . LYS A 1 73 ? 2.981 6.157 -2.623 1.00 96.12 73 LYS A CA 1
ATOM 553 C C . LYS A 1 73 ? 4.481 5.960 -2.841 1.00 96.12 73 LYS A C 1
ATOM 555 O O . LYS A 1 73 ? 4.955 6.079 -3.971 1.00 96.12 73 LYS A O 1
ATOM 560 N N . GLN A 1 74 ? 5.230 5.646 -1.786 1.00 95.94 74 GLN A N 1
ATOM 561 C CA . GLN A 1 74 ? 6.667 5.402 -1.875 1.00 95.94 74 GLN A CA 1
ATOM 562 C C . GLN A 1 74 ? 6.970 4.163 -2.720 1.00 95.94 74 GLN A C 1
ATOM 564 O O . GLN A 1 74 ? 7.826 4.233 -3.600 1.00 95.94 74 GLN A O 1
ATOM 569 N N . LEU A 1 75 ? 6.242 3.063 -2.508 1.00 96.31 75 LEU A N 1
ATOM 570 C CA . LEU A 1 75 ? 6.397 1.847 -3.303 1.00 96.31 75 LEU A CA 1
ATOM 571 C C . LEU A 1 75 ? 6.109 2.107 -4.786 1.00 96.31 75 LEU A C 1
ATOM 573 O O . LEU A 1 75 ? 6.911 1.736 -5.640 1.00 96.31 75 LEU A O 1
ATOM 577 N N . ILE A 1 76 ? 5.002 2.795 -5.096 1.00 95.62 76 ILE A N 1
ATOM 578 C CA . ILE A 1 76 ? 4.655 3.163 -6.478 1.00 95.62 76 ILE A CA 1
ATOM 579 C C . ILE A 1 76 ? 5.761 4.013 -7.097 1.00 95.62 76 ILE A C 1
ATOM 581 O O . ILE A 1 76 ? 6.168 3.752 -8.227 1.00 95.62 76 ILE A O 1
ATOM 585 N N . LYS A 1 77 ? 6.272 5.007 -6.365 1.00 95.00 77 LYS A N 1
ATOM 586 C CA . LYS A 1 77 ? 7.349 5.876 -6.844 1.00 95.00 77 LYS A CA 1
ATOM 587 C C . LYS A 1 77 ? 8.610 5.073 -7.169 1.00 95.00 77 LYS A C 1
ATOM 589 O O . LYS A 1 77 ? 9.155 5.249 -8.254 1.00 95.00 77 LYS A O 1
ATOM 594 N N . VAL A 1 78 ? 9.050 4.188 -6.272 1.00 95.75 78 VAL A N 1
ATOM 595 C CA . VAL A 1 78 ? 10.233 3.341 -6.509 1.00 95.75 78 VAL A CA 1
ATOM 596 C C . VAL A 1 78 ? 10.029 2.489 -7.759 1.00 95.75 78 VAL A C 1
ATOM 598 O O . VAL A 1 78 ? 10.839 2.563 -8.672 1.00 95.75 78 VAL A O 1
ATOM 601 N N . LEU A 1 79 ? 8.904 1.785 -7.869 1.00 94.12 79 LEU A N 1
ATOM 602 C CA . LEU A 1 79 ? 8.624 0.904 -9.009 1.00 94.12 79 LEU A CA 1
ATOM 603 C C . LEU A 1 79 ? 8.393 1.636 -10.337 1.00 94.12 79 LEU A C 1
ATOM 605 O O . LEU A 1 79 ? 8.462 1.023 -11.398 1.00 94.12 79 LEU A O 1
ATOM 609 N N . THR A 1 80 ? 8.064 2.927 -10.290 1.00 93.50 80 THR A N 1
ATOM 610 C CA . THR A 1 80 ? 7.839 3.735 -11.496 1.00 93.50 80 THR A CA 1
ATOM 611 C C . THR A 1 80 ? 9.135 4.338 -12.030 1.00 93.50 80 THR A C 1
ATOM 613 O O . THR A 1 80 ? 9.252 4.526 -13.239 1.00 93.50 80 THR A O 1
ATOM 616 N N . TYR A 1 81 ? 10.074 4.686 -11.146 1.00 93.69 81 TYR A N 1
ATOM 617 C CA . TYR A 1 81 ? 11.209 5.548 -11.493 1.00 93.69 81 TYR A CA 1
ATOM 618 C C . TYR A 1 81 ? 12.586 4.966 -11.164 1.00 93.69 81 TYR A C 1
ATOM 620 O O . TYR A 1 81 ? 13.583 5.550 -11.577 1.00 93.69 81 TYR A O 1
ATOM 628 N N . SER A 1 82 ? 12.670 3.879 -10.398 1.00 91.88 82 SER A N 1
ATOM 629 C CA . SER A 1 82 ? 13.940 3.242 -10.059 1.00 91.88 82 SER A CA 1
ATOM 630 C C . SER A 1 82 ? 14.242 2.089 -11.010 1.00 91.88 82 SER A C 1
ATOM 632 O O . SER A 1 82 ? 13.376 1.264 -11.289 1.00 91.88 82 SER A O 1
ATOM 634 N N . GLU A 1 83 ? 15.489 2.021 -11.466 1.00 90.88 83 GLU A N 1
ATOM 635 C CA . GLU A 1 83 ? 16.047 0.870 -12.190 1.00 90.88 83 GLU A CA 1
ATOM 636 C C . GLU A 1 83 ? 16.834 -0.064 -11.251 1.00 90.88 83 GLU A C 1
ATOM 638 O O . GLU A 1 83 ? 17.350 -1.095 -11.677 1.00 90.88 83 GLU A O 1
ATOM 643 N N . ASP A 1 84 ? 16.920 0.283 -9.962 1.00 94.19 84 ASP A N 1
ATOM 644 C CA . ASP A 1 84 ? 17.612 -0.504 -8.949 1.00 94.19 84 ASP A CA 1
ATOM 645 C C . ASP A 1 84 ? 16.747 -1.706 -8.539 1.00 94.19 84 ASP A C 1
ATOM 647 O O . ASP A 1 84 ? 15.711 -1.588 -7.868 1.00 94.19 84 ASP A O 1
ATOM 651 N N . ILE A 1 85 ? 17.183 -2.882 -8.990 1.00 91.25 85 ILE A N 1
ATOM 652 C CA . ILE A 1 85 ? 16.511 -4.161 -8.758 1.00 91.25 85 ILE A CA 1
ATOM 653 C C . ILE A 1 85 ? 16.572 -4.546 -7.275 1.00 91.25 85 ILE A C 1
ATOM 655 O O . ILE A 1 85 ? 15.584 -5.054 -6.740 1.00 91.25 85 ILE A O 1
ATOM 659 N N . GLU A 1 86 ? 17.689 -4.285 -6.591 1.00 94.50 86 GLU A N 1
ATOM 660 C CA . GLU A 1 86 ? 17.844 -4.619 -5.173 1.00 94.50 86 GLU A CA 1
ATOM 661 C C . GLU A 1 86 ? 16.926 -3.748 -4.318 1.00 94.50 86 GLU A C 1
ATOM 663 O O . GLU A 1 86 ? 16.155 -4.269 -3.507 1.00 94.50 86 GLU A O 1
ATOM 668 N N . LEU A 1 87 ? 16.923 -2.434 -4.562 1.00 93.69 87 LEU A N 1
ATOM 669 C CA . LEU A 1 87 ? 16.006 -1.507 -3.904 1.00 93.69 87 LEU A CA 1
ATOM 670 C C . LEU A 1 87 ? 14.548 -1.906 -4.148 1.00 93.69 87 LEU A C 1
ATOM 672 O O . LEU A 1 87 ? 13.742 -1.930 -3.216 1.00 93.69 87 LEU A O 1
ATOM 676 N N . THR A 1 88 ? 14.204 -2.245 -5.390 1.00 93.56 88 THR A N 1
ATOM 677 C CA . THR A 1 88 ? 12.860 -2.701 -5.752 1.00 93.56 88 THR A CA 1
ATOM 678 C C . THR A 1 88 ? 12.456 -3.937 -4.951 1.00 93.56 88 THR A C 1
ATOM 680 O O . THR A 1 88 ? 11.379 -3.958 -4.348 1.00 93.56 88 THR A O 1
ATOM 683 N N . GLN A 1 89 ? 13.328 -4.944 -4.880 1.00 94.56 89 GLN A N 1
ATOM 684 C CA . GLN A 1 89 ? 13.055 -6.171 -4.141 1.00 94.56 89 GLN A CA 1
ATOM 685 C C . GLN A 1 89 ? 12.901 -5.912 -2.636 1.00 94.56 89 GLN A C 1
ATOM 687 O O . GLN A 1 89 ? 11.970 -6.430 -2.014 1.00 94.56 89 GLN A O 1
ATOM 692 N N . VAL A 1 90 ? 13.763 -5.074 -2.052 1.00 96.31 90 VAL A N 1
ATOM 693 C CA . VAL A 1 90 ? 13.670 -4.660 -0.642 1.00 96.31 90 VAL A CA 1
ATOM 694 C C . VAL A 1 90 ? 12.337 -3.965 -0.366 1.00 96.31 90 VAL A C 1
ATOM 696 O O . VAL A 1 90 ? 11.671 -4.267 0.628 1.00 96.31 90 VAL A O 1
ATOM 699 N N . MET A 1 91 ? 11.905 -3.071 -1.256 1.00 95.69 91 MET A N 1
ATOM 700 C CA . MET A 1 91 ? 10.642 -2.347 -1.106 1.00 95.69 91 MET A CA 1
ATOM 701 C C . MET A 1 91 ? 9.422 -3.265 -1.239 1.00 95.69 91 MET A C 1
ATOM 703 O O . MET A 1 91 ? 8.451 -3.088 -0.502 1.00 95.69 91 MET A O 1
ATOM 707 N N . ILE A 1 92 ? 9.468 -4.275 -2.112 1.00 95.94 92 ILE A N 1
ATOM 708 C CA . ILE A 1 92 ? 8.411 -5.291 -2.225 1.00 95.94 92 ILE A CA 1
ATOM 709 C C . ILE A 1 92 ? 8.319 -6.145 -0.955 1.00 95.94 92 ILE A C 1
ATOM 711 O O . ILE A 1 92 ? 7.219 -6.335 -0.431 1.00 95.94 92 ILE A O 1
ATOM 715 N N . ASN A 1 93 ? 9.452 -6.614 -0.429 1.00 95.94 93 ASN A N 1
ATOM 716 C CA . ASN A 1 93 ? 9.484 -7.400 0.808 1.00 95.94 93 ASN A CA 1
ATOM 717 C C . ASN A 1 93 ? 8.962 -6.571 1.992 1.00 95.94 93 ASN A C 1
ATOM 719 O O . ASN A 1 93 ? 8.099 -7.017 2.746 1.00 95.94 93 ASN A O 1
ATOM 723 N N . THR A 1 94 ? 9.397 -5.313 2.089 1.00 96.06 94 THR A N 1
ATOM 724 C CA . THR A 1 94 ? 8.897 -4.372 3.100 1.00 96.06 94 THR A CA 1
ATOM 725 C C . THR A 1 94 ? 7.383 -4.185 2.969 1.00 96.06 94 THR A C 1
ATOM 727 O O . THR A 1 94 ? 6.658 -4.220 3.961 1.00 96.06 94 THR A O 1
ATOM 730 N N . ALA A 1 95 ? 6.864 -4.032 1.749 1.00 95.75 95 ALA A N 1
ATOM 731 C CA . ALA A 1 95 ? 5.430 -3.889 1.520 1.00 95.75 95 ALA A CA 1
ATOM 732 C C . ALA A 1 95 ? 4.630 -5.125 1.968 1.00 95.75 95 ALA A C 1
ATOM 734 O O . ALA A 1 95 ? 3.547 -4.971 2.535 1.00 95.75 95 ALA A O 1
ATOM 735 N N . GLN A 1 96 ? 5.159 -6.340 1.774 1.00 95.81 96 GLN A N 1
ATOM 736 C CA . GLN A 1 96 ? 4.550 -7.573 2.290 1.00 95.81 96 GLN A CA 1
ATOM 737 C C . GLN A 1 96 ? 4.433 -7.558 3.815 1.00 95.81 96 GLN A C 1
ATOM 739 O O . GLN A 1 96 ? 3.353 -7.812 4.356 1.00 95.81 96 GLN A O 1
ATOM 744 N N . GLU A 1 97 ? 5.515 -7.209 4.509 1.00 96.44 97 GLU A N 1
ATOM 745 C CA . GLU A 1 97 ? 5.527 -7.101 5.969 1.00 96.44 97 GLU A CA 1
ATOM 746 C C . GLU A 1 97 ? 4.533 -6.046 6.465 1.00 96.44 97 GLU A C 1
ATOM 748 O O . GLU A 1 97 ? 3.791 -6.282 7.422 1.00 96.44 97 GLU A O 1
ATOM 753 N N . ARG A 1 98 ? 4.455 -4.898 5.781 1.00 95.62 98 ARG A N 1
ATOM 754 C CA . ARG A 1 98 ? 3.528 -3.814 6.128 1.00 95.62 98 ARG A CA 1
ATOM 755 C C . ARG A 1 98 ? 2.068 -4.207 5.952 1.00 95.62 98 ARG A C 1
ATOM 757 O O . ARG A 1 98 ? 1.264 -3.922 6.837 1.00 95.62 98 ARG A O 1
ATOM 764 N N . ILE A 1 99 ? 1.716 -4.924 4.883 1.00 94.44 99 ILE A N 1
ATOM 765 C CA . ILE A 1 99 ? 0.360 -5.473 4.716 1.00 94.44 99 ILE A CA 1
ATOM 766 C C . ILE A 1 99 ? -0.004 -6.355 5.917 1.00 94.44 99 ILE A C 1
ATOM 768 O O . ILE A 1 99 ? -1.064 -6.168 6.520 1.00 94.44 99 ILE A O 1
ATOM 772 N N . CYS A 1 100 ? 0.884 -7.276 6.302 1.00 93.88 100 CYS A N 1
ATOM 773 C CA . CYS A 1 100 ? 0.680 -8.143 7.463 1.00 93.88 100 CYS A CA 1
ATOM 774 C C . CYS A 1 100 ? 0.536 -7.340 8.762 1.00 93.88 100 CYS A C 1
ATOM 776 O O . CYS A 1 100 ? -0.365 -7.618 9.556 1.00 93.88 100 CYS A O 1
ATOM 778 N N . PHE A 1 101 ? 1.370 -6.316 8.956 1.00 94.69 101 PHE A N 1
ATOM 779 C CA . PHE A 1 101 ? 1.283 -5.405 10.094 1.00 94.69 101 PHE A CA 1
ATOM 780 C C . PHE A 1 101 ? -0.096 -4.737 10.181 1.00 94.69 101 PHE A C 1
ATOM 782 O O . PHE A 1 101 ? -0.751 -4.841 11.219 1.00 94.69 101 PHE A O 1
ATOM 789 N N . TYR A 1 102 ? -0.580 -4.112 9.102 1.00 93.88 102 TYR A N 1
ATOM 790 C CA . TYR A 1 102 ? -1.875 -3.425 9.108 1.00 93.88 102 TYR A CA 1
ATOM 791 C C . TYR A 1 102 ? -3.037 -4.377 9.389 1.00 93.88 102 TYR A C 1
ATOM 793 O O . TYR A 1 102 ? -3.885 -4.086 10.233 1.00 93.88 102 TYR A O 1
ATOM 801 N N . LEU A 1 103 ? -3.061 -5.540 8.731 1.00 90.19 103 LEU A N 1
ATOM 802 C CA . LEU A 1 103 ? -4.086 -6.556 8.976 1.00 90.19 103 LEU A CA 1
ATOM 803 C C . LEU A 1 103 ? -4.036 -7.070 10.421 1.00 90.19 103 LEU A C 1
ATOM 805 O O . LEU A 1 103 ? -5.083 -7.283 11.033 1.00 90.19 103 LEU A O 1
ATOM 809 N N . GLY A 1 104 ? -2.836 -7.215 10.988 1.00 90.12 104 GLY A N 1
ATOM 810 C CA . GLY A 1 104 ? -2.628 -7.564 12.390 1.00 90.12 104 GLY A CA 1
ATOM 811 C C . GLY A 1 104 ? -3.202 -6.519 13.347 1.00 90.12 104 GLY A C 1
ATOM 812 O O . GLY A 1 104 ? -3.933 -6.883 14.267 1.00 90.12 104 GLY A O 1
ATOM 813 N N . GLN A 1 105 ? -2.942 -5.231 13.102 1.00 90.31 105 GLN A N 1
ATOM 814 C CA . GLN A 1 105 ? -3.486 -4.132 13.911 1.00 90.31 105 GLN A CA 1
ATOM 815 C C . GLN A 1 105 ? -5.020 -4.109 13.884 1.00 90.31 105 GLN A C 1
ATOM 817 O O . GLN A 1 105 ? -5.654 -4.030 14.938 1.00 90.31 105 GLN A O 1
ATOM 822 N N . ILE A 1 106 ? -5.618 -4.253 12.697 1.00 86.19 106 ILE A N 1
ATOM 823 C CA . ILE A 1 106 ? -7.078 -4.297 12.522 1.00 86.19 106 ILE A CA 1
ATOM 824 C C . ILE A 1 106 ? -7.669 -5.508 13.254 1.00 86.19 106 ILE A C 1
ATOM 826 O O . ILE A 1 106 ? -8.650 -5.380 13.984 1.00 86.19 106 ILE A O 1
ATOM 830 N N . LYS A 1 107 ? -7.057 -6.687 13.097 1.00 85.69 107 LYS A N 1
ATOM 831 C CA . LYS A 1 107 ? -7.503 -7.924 13.748 1.00 85.69 107 LYS A CA 1
ATOM 832 C C . LYS A 1 107 ? -7.439 -7.826 15.272 1.00 85.69 107 LYS A C 1
ATOM 834 O O . LYS A 1 107 ? -8.368 -8.269 15.939 1.00 85.69 107 LYS A O 1
ATOM 839 N N . GLN A 1 108 ? -6.361 -7.269 15.827 1.00 86.38 108 GLN A N 1
ATOM 840 C CA . GLN A 1 108 ? -6.204 -7.097 17.275 1.00 86.38 108 GLN A CA 1
ATOM 841 C C . GLN A 1 108 ? -7.315 -6.221 17.862 1.00 86.38 108 GLN A C 1
ATOM 843 O O . GLN A 1 108 ? -7.914 -6.596 18.867 1.00 86.38 108 GLN A O 1
ATOM 848 N N . HIS A 1 109 ? -7.643 -5.112 17.1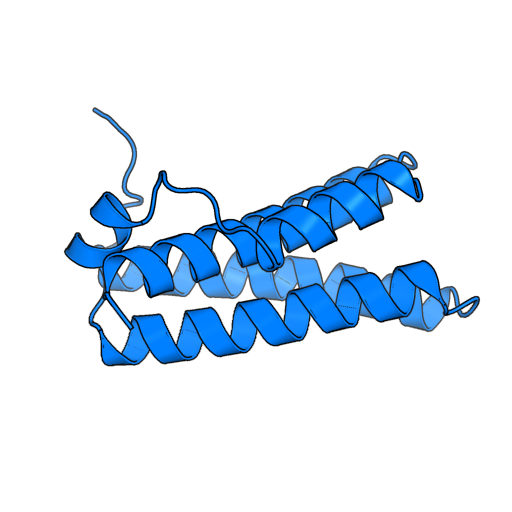97 1.00 82.69 109 HIS A N 1
ATOM 849 C CA . HIS A 1 109 ? -8.694 -4.200 17.657 1.00 82.69 109 HIS A CA 1
ATOM 850 C C . HIS A 1 109 ? -10.100 -4.775 17.456 1.00 82.69 109 HIS A C 1
ATOM 852 O O . HIS A 1 109 ? -10.990 -4.535 18.267 1.00 82.69 109 HIS A O 1
ATOM 858 N N . ASN A 1 110 ? -10.276 -5.664 16.479 1.00 78.75 110 ASN A N 1
ATOM 859 C CA . ASN A 1 110 ? -11.503 -6.433 16.301 1.00 78.75 110 ASN A CA 1
ATOM 860 C C . ASN A 1 110 ? -11.538 -7.741 17.127 1.00 78.75 110 ASN A C 1
ATOM 862 O O . ASN A 1 110 ? -12.062 -8.760 16.673 1.00 78.75 110 ASN A O 1
ATOM 866 N N . GLN A 1 111 ? -10.943 -7.751 18.328 1.00 81.50 111 GLN A N 1
ATOM 867 C CA . GLN A 1 111 ? -10.950 -8.897 19.258 1.00 81.50 111 GLN A CA 1
ATOM 868 C C . GLN A 1 111 ? -10.463 -10.218 18.630 1.00 81.50 111 GLN A C 1
ATOM 870 O O . GLN A 1 111 ? -10.991 -11.299 18.894 1.00 81.50 111 GLN A O 1
ATOM 875 N N . GLY A 1 112 ? -9.479 -10.146 17.736 1.00 71.12 112 GLY A N 1
ATOM 876 C CA . GLY A 1 112 ? -8.941 -11.313 17.040 1.00 71.12 112 GLY A CA 1
ATOM 877 C C . GLY A 1 112 ? -9.772 -11.789 15.845 1.00 71.12 112 GLY A C 1
ATOM 878 O O . GLY A 1 112 ? -9.355 -12.731 15.166 1.00 71.12 112 GLY A O 1
ATOM 879 N N . LYS A 1 113 ? -10.909 -11.156 15.541 1.00 61.44 113 LYS A N 1
ATOM 880 C CA . LYS A 1 113 ? -11.748 -11.481 14.381 1.00 61.44 113 LYS A CA 1
ATOM 881 C C . LYS A 1 113 ? -11.371 -10.581 13.210 1.00 61.44 113 LYS A C 1
ATOM 883 O O . LYS A 1 113 ? -11.001 -9.430 13.388 1.00 61.44 113 LYS A O 1
ATOM 888 N N . LEU A 1 114 ? -11.474 -11.067 11.982 1.00 60.09 114 LEU A N 1
ATOM 889 C CA . LEU A 1 114 ? -11.509 -10.177 10.819 1.00 60.09 114 LEU A CA 1
ATOM 890 C C . LEU A 1 114 ? -12.981 -9.899 10.505 1.00 60.09 114 LEU A C 1
ATOM 892 O O . LEU A 1 114 ? -13.778 -10.836 10.612 1.00 60.09 114 LEU A O 1
ATOM 896 N N . PRO A 1 115 ? -13.366 -8.657 10.153 1.00 56.75 115 PRO A N 1
ATOM 897 C CA . PRO A 1 115 ? -14.718 -8.360 9.703 1.00 56.75 115 PRO A CA 1
ATOM 898 C C . PRO A 1 115 ? -14.940 -9.060 8.357 1.00 56.75 115 PRO A C 1
ATOM 900 O O . PRO A 1 115 ? -14.714 -8.513 7.283 1.00 56.75 115 PRO A O 1
ATOM 903 N N . THR A 1 116 ? -15.321 -10.325 8.435 1.00 52.22 116 THR A N 1
ATOM 904 C CA . THR A 1 116 ? -15.809 -11.129 7.323 1.00 52.22 116 THR A CA 1
ATOM 905 C C . THR A 1 116 ? -17.326 -11.006 7.344 1.00 52.22 116 THR A C 1
ATOM 907 O O . THR A 1 116 ? -17.927 -10.862 8.412 1.00 52.22 116 THR A O 1
ATOM 910 N N . LYS A 1 117 ? -17.963 -10.953 6.170 1.00 47.50 117 LYS A N 1
ATOM 911 C CA . LYS A 1 117 ? -19.425 -11.065 6.137 1.00 47.50 117 LYS A CA 1
ATOM 912 C C . LYS A 1 117 ? -19.811 -12.417 6.766 1.00 47.50 117 LYS A C 1
ATOM 914 O O . LYS A 1 117 ? -19.098 -13.382 6.485 1.00 47.50 117 LYS A O 1
ATOM 919 N N . PRO A 1 118 ? -20.870 -12.491 7.593 1.00 42.88 118 PRO A N 1
ATOM 920 C CA . PRO A 1 118 ? -21.536 -13.766 7.832 1.00 42.88 118 PRO A CA 1
ATOM 921 C C . PRO A 1 118 ? -22.088 -14.334 6.518 1.00 42.88 118 PRO A C 1
ATOM 923 O O . PRO A 1 118 ? -22.403 -13.526 5.607 1.00 42.88 118 PRO A O 1
#

Secondary structure (DSSP, 8-state):
--HHHHHHHHHHHHHHHHHHHHHHHTT---HHHHHHHHHHHHS--SSSHHHHTTTS-HHHHHHHHHHHHHHHHHHHHHHHH---HHHHHHHHHHHHHHHHHHHHHHHHHTTT------

pLDDT: mean 89.01, std 10.36, range [42.88, 96.88]

Radius of gyration: 14.3 Å; chains: 1; bounding box: 39×28×35 Å

=== Feature glossary ===
Feature key, reading from the visual/contextual features back to the raw sequence:

Rendered structure images. Structure images are PyMOL renders from six orthogonal camera directions. Cartoon representation draws helices as coils and strands as arrows; sticks shows the backbone as bonds; surface shows the solvent-excluded envelope. Rainbow coloring maps sequence position to hue (blue→red, N→C); chain coloring assigns a distinct color per polypeptide.

Contact-map, Ramachandran, and PAE plots. Three diagnostic plots accompany the record. The Cα contact map visualizes the tertiary structure as a 2D adjacency matrix (8 Å cutoff, sequence-local contacts suppressed). The Ramachandran plot shows the distribution of backbone (φ, ψ) torsions, with points in the α and β basins reflecting secondary structure content. The PAE plot shows AlphaFold's inter-residue confidence as a color matrix.

InterPro / GO / CATH / organism. The annotation block draws on four external resources. InterPro: which protein families and domains the sequence belongs to. GO: standardized terms for what the protein does, what process it participates in, and where in the cell it acts. CATH: which structural fold it has in the CATH hierarchy. Organism: the species of origin.

Nearest PDB structures. Structural nearest neighbors (via Foldseek easy-search vs the PDB). Reported per hit: target PDB id, E-value, and alignment TM-score. A TM-score above ~0.5 is the conventional threshold for 'same fold'.

Predicted aligned error. Predicted aligned error is AlphaFold's pairwise confidence. Unlike pLDDT (per-residue), PAE is per-residue-pair and captures whether two parts of the structure are correctly placed relative to each other. Units are ångströms of expected positional error.

Solvent-accessible surface area. SASA measures how much of the protein is reachable by solvent. It is computed by rolling a water-sized probe over the atomic surface and summing the exposed area (Å²). Per-residue SASA distinguishes core (buried, low SASA) from surface (exposed, high SASA) residues; total SASA is a whole-molecule size measure.

B-factor. Crystallographic B-factors measure how much each atom's electron density is smeared out, in Å². They rise in mobile loops and surface residues and fall in the buried interior. In AlphaFold models this column is repurposed to hold pLDDT instead.

pLDDT. For AlphaFold models, the B-factor field carries pLDDT — the model's own estimate of local accuracy on a 0–100 scale. Regions with pLDDT<50 should be treated as essentially unmodeled; they often correspond to intrinsically disordered segments.

Backbone torsions (φ/ψ). φ (phi) and ψ (psi) are the two rotatable backbone dihedrals per residue: φ is the C(i-1)–N–Cα–C torsion, ψ is the N–Cα–C–N(i+1) torsion, both in degrees on (−180°, 180°]. α-helical residues cluster near (−60°, −45°); β-strand residues near (−120°, +130°). A Ramachandran plot is simply a scatter of (φ, ψ) for every residue.

Radius of gyration, Cα contacts, bounding box. Radius of gyration (Rg) is the root-mean-square distance of Cα atoms from their centroid — a single number for overall size and compactness. A globular domain of N residues has Rg ≈ 2.2·N^0.38 Å; an extended or disordered chain has a much larger Rg. The Cα contact count is the number of residue pairs whose Cα atoms are within 8 Å and are more than four positions apart in sequence — a standard proxy for tertiary packing density. The bounding box is the smallest axis-aligned box enclosing all Cα atoms.

Secondary structure (3-state, P-SEA). Three-state secondary structure (P-SEA) collapses the eight DSSP classes into helix (a), strand (b), and coil (c). P-SEA assigns these from Cα geometry alone — distances and angles — without requiring backbone oxygens, so it works on any Cα trace.

Secondary structure (8-state, DSSP). Secondary structur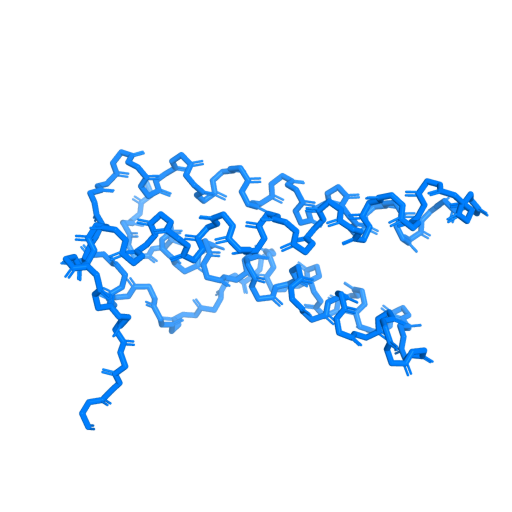e is the local, repeating backbone conformation. DSSP classifies it into eight states by reading the hydrogen-bond network: three helix types (H, G, I), two β types (E, B), two non-regular types (T, S), and unstructured coil (-).

Foldseek 3Di. The Foldseek 3Di string encodes local tertiary geometry as a 20-letter alphabet — one character per residue — derived from the relative positions of nearby Cα atoms. Unlike the amino-acid sequence, 3Di is a direct function of the 3D structure, so two proteins with the same fold have similar 3Di strings even at low sequence identity.

mmCIF coordinates. Structure coordinates are given as an mmCIF _atom_site loop: one row per atom with element, residue name, chain id, sequence number, and x/y/z position in Å. Only the four main-chain atoms per residue are included here; side chains are omitted to keep the record compact.

Sequence. This is the polypeptide sequence — one letter per residue, N-terminus first. Length ranges from a few dozen residues for small domains to over a thousand for large multi-domain proteins.